Protein AF-A0A7K3ZS63-F1 (afdb_monomer_lite)

Structure (mmCIF, N/CA/C/O backbone):
data_AF-A0A7K3ZS63-F1
#
_entry.id   AF-A0A7K3ZS63-F1
#
loop_
_atom_site.group_PDB
_atom_site.id
_atom_site.type_symbol
_atom_site.label_atom_id
_atom_site.label_alt_id
_atom_site.label_comp_id
_atom_site.label_asym_id
_atom_site.label_entity_id
_atom_site.label_seq_id
_atom_site.pdbx_PDB_ins_code
_atom_site.Cartn_x
_atom_site.Cartn_y
_atom_site.Cartn_z
_atom_site.occupancy
_atom_site.B_iso_or_equiv
_atom_site.auth_seq_id
_atom_site.auth_comp_id
_atom_site.auth_asym_id
_atom_site.auth_atom_id
_atom_site.pdbx_PDB_model_num
ATOM 1 N N . SER A 1 1 ? -22.949 2.384 6.759 1.00 82.00 1 SER A N 1
ATOM 2 C CA . SER A 1 1 ? -21.819 1.575 7.260 1.00 82.00 1 SER A CA 1
ATOM 3 C C . SER A 1 1 ? -21.856 0.216 6.584 1.00 82.00 1 SER A C 1
ATOM 5 O O . SER A 1 1 ? -22.954 -0.260 6.323 1.00 82.00 1 SER A O 1
ATOM 7 N N . VAL A 1 2 ? -20.697 -0.384 6.297 1.00 91.44 2 VAL A N 1
ATOM 8 C CA . VAL A 1 2 ? -20.578 -1.764 5.777 1.00 91.44 2 VAL A CA 1
ATOM 9 C C . VAL A 1 2 ? -20.324 -2.799 6.885 1.00 91.44 2 VAL A C 1
ATOM 11 O O . VAL A 1 2 ? -20.124 -3.969 6.588 1.00 91.44 2 VAL A O 1
ATOM 14 N N . GLY A 1 3 ? -20.318 -2.383 8.159 1.00 90.88 3 GLY A N 1
ATOM 15 C CA . GLY A 1 3 ? -20.130 -3.287 9.302 1.00 90.88 3 GLY A CA 1
ATOM 16 C C . GLY A 1 3 ? -18.704 -3.822 9.485 1.00 90.88 3 GLY A C 1
ATOM 17 O O . GLY A 1 3 ? -18.518 -4.803 10.195 1.00 90.88 3 GLY A O 1
ATOM 18 N N . ALA A 1 4 ? -17.700 -3.207 8.852 1.00 93.19 4 ALA A N 1
ATOM 19 C CA . ALA A 1 4 ? -16.303 -3.602 9.015 1.00 93.19 4 ALA A CA 1
ATOM 20 C C . ALA A 1 4 ? -15.749 -3.158 10.379 1.00 93.19 4 ALA A C 1
ATOM 22 O O . ALA A 1 4 ? -15.922 -2.005 10.771 1.00 93.19 4 ALA A O 1
ATOM 23 N N . SER A 1 5 ? -15.047 -4.063 11.062 1.00 94.62 5 SER A N 1
ATOM 24 C CA . SER A 1 5 ? -14.328 -3.798 12.318 1.00 94.62 5 SER A CA 1
ATOM 25 C C . SER A 1 5 ? -12.813 -3.697 12.141 1.00 94.62 5 SER A C 1
ATOM 27 O O . SER A 1 5 ? -12.110 -3.365 13.085 1.00 94.62 5 SER A O 1
ATOM 29 N N . HIS A 1 6 ? -12.296 -3.983 10.944 1.00 96.06 6 HIS A N 1
ATOM 30 C CA . HIS A 1 6 ? -10.866 -3.963 10.650 1.00 96.06 6 HIS A CA 1
ATOM 31 C C . HIS A 1 6 ? -10.588 -3.063 9.453 1.00 96.06 6 HIS A C 1
ATOM 33 O O . HIS A 1 6 ? -11.270 -3.139 8.428 1.00 96.06 6 HIS A O 1
ATOM 39 N N . ILE A 1 7 ? -9.565 -2.229 9.590 1.00 95.06 7 ILE A N 1
ATOM 40 C CA . ILE A 1 7 ? -9.049 -1.350 8.550 1.00 95.06 7 ILE A CA 1
ATOM 41 C C . ILE A 1 7 ? -7.580 -1.708 8.355 1.00 95.06 7 ILE A C 1
ATOM 43 O O . ILE A 1 7 ? -6.766 -1.539 9.261 1.00 95.06 7 ILE A O 1
ATOM 47 N N . PHE A 1 8 ? -7.242 -2.182 7.160 1.00 95.31 8 PHE A N 1
ATOM 48 C CA . PHE A 1 8 ? -5.857 -2.419 6.770 1.00 95.31 8 PHE A CA 1
ATOM 49 C C . PHE A 1 8 ? -5.332 -1.212 5.996 1.00 95.31 8 PHE A C 1
ATOM 51 O O . PHE A 1 8 ? -5.955 -0.755 5.038 1.00 95.31 8 PHE A O 1
ATOM 58 N N . TYR A 1 9 ? -4.185 -0.695 6.421 1.00 90.12 9 TYR A N 1
ATOM 59 C CA . TYR A 1 9 ? -3.520 0.470 5.854 1.00 90.12 9 TYR A CA 1
ATOM 60 C C . TYR A 1 9 ? -2.160 0.061 5.279 1.00 90.12 9 TYR A C 1
ATOM 62 O O . TYR A 1 9 ? -1.345 -0.553 5.958 1.00 90.12 9 TYR A O 1
ATOM 70 N N . GLY A 1 10 ? -1.901 0.402 4.016 1.00 90.31 10 GLY A N 1
ATOM 71 C CA . GLY A 1 10 ? -0.718 -0.043 3.267 1.00 90.31 10 GLY A CA 1
ATOM 72 C C . GLY A 1 10 ? 0.614 0.618 3.647 1.00 90.31 10 GLY A C 1
ATOM 73 O O . GLY A 1 10 ? 1.553 0.544 2.856 1.00 90.31 10 GLY A O 1
ATOM 74 N N . ALA A 1 11 ? 0.723 1.280 4.803 1.00 89.31 11 ALA A N 1
ATOM 75 C CA . ALA A 1 11 ? 1.999 1.833 5.251 1.00 89.31 11 ALA A CA 1
ATOM 76 C C . ALA A 1 11 ? 3.004 0.715 5.526 1.00 89.31 11 ALA A C 1
ATOM 78 O O . ALA A 1 11 ? 2.755 -0.180 6.331 1.00 89.31 11 ALA A O 1
ATOM 79 N N . HIS A 1 12 ? 4.165 0.805 4.881 1.00 82.69 12 HIS A N 1
ATOM 80 C CA . HIS A 1 12 ? 5.199 -0.226 4.950 1.00 82.69 12 HIS A CA 1
ATOM 81 C C . HIS A 1 12 ? 6.474 0.218 5.695 1.00 82.69 12 HIS A C 1
ATOM 83 O O . HIS A 1 12 ? 7.510 -0.430 5.639 1.00 82.69 12 HIS A O 1
ATOM 89 N N . GLY A 1 13 ? 6.450 1.356 6.391 1.00 68.88 13 GLY A N 1
ATOM 90 C CA . GLY A 1 13 ? 7.533 1.788 7.289 1.00 68.88 13 GLY A CA 1
ATOM 91 C C . GLY A 1 13 ? 8.797 2.351 6.617 1.00 68.88 13 GLY A C 1
ATOM 92 O O . GLY A 1 13 ? 9.389 3.290 7.136 1.00 68.88 13 GLY A O 1
ATOM 93 N N . SER A 1 14 ? 9.195 1.885 5.424 1.00 69.38 14 SER A N 1
ATOM 94 C CA . SER A 1 14 ? 10.397 2.415 4.736 1.00 69.38 14 SER A CA 1
ATOM 95 C C . SER A 1 14 ? 10.318 3.906 4.386 1.00 69.38 14 SER A C 1
ATOM 97 O O . SER A 1 14 ? 11.330 4.528 4.074 1.00 69.38 14 SER A O 1
ATOM 99 N N . ASP A 1 15 ? 9.107 4.454 4.407 1.00 66.38 15 ASP A N 1
ATOM 100 C CA . ASP A 1 15 ? 8.805 5.838 4.072 1.00 66.38 15 ASP A CA 1
ATOM 101 C C . ASP A 1 15 ? 8.683 6.711 5.349 1.00 66.38 15 ASP A C 1
ATOM 103 O O . ASP A 1 15 ? 8.587 7.929 5.248 1.00 66.38 15 ASP A O 1
ATOM 107 N N . GLU A 1 16 ? 8.785 6.139 6.561 1.00 61.97 16 GLU A N 1
ATOM 108 C CA . GLU A 1 16 ? 8.673 6.846 7.858 1.00 61.97 16 GLU A CA 1
ATOM 109 C C . GLU A 1 16 ? 9.541 8.105 8.036 1.00 61.97 16 GLU A C 1
ATOM 111 O O . GLU A 1 16 ? 9.065 9.056 8.675 1.00 61.97 16 GLU A O 1
ATOM 116 N N . PRO A 1 17 ? 10.788 8.170 7.514 1.00 71.88 17 PRO A N 1
ATOM 117 C CA . PRO A 1 17 ? 11.581 9.396 7.590 1.00 71.88 17 PRO A CA 1
ATOM 118 C C . PRO A 1 17 ? 10.915 10.573 6.870 1.00 71.88 17 PRO A C 1
ATOM 120 O O . PRO A 1 17 ? 11.077 11.718 7.286 1.00 71.88 17 PRO A O 1
ATOM 123 N N . ASN A 1 18 ? 10.144 10.280 5.822 1.00 74.38 18 ASN A N 1
ATOM 124 C CA . ASN A 1 18 ? 9.519 11.266 4.946 1.00 74.38 18 ASN A CA 1
ATOM 125 C C . AS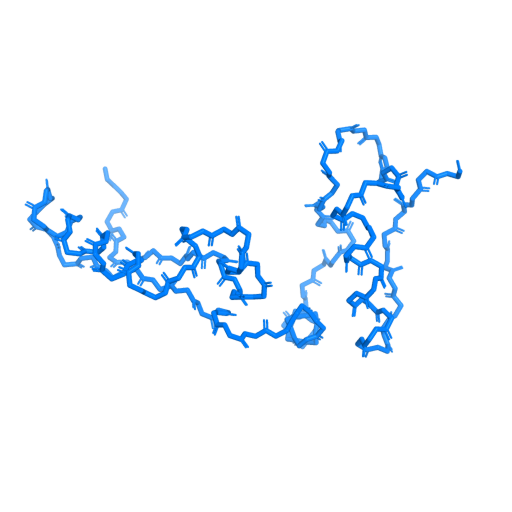N A 1 18 ? 8.006 11.415 5.207 1.00 74.38 18 ASN A C 1
ATOM 127 O O . ASN A 1 18 ? 7.437 12.450 4.872 1.00 74.38 18 ASN A O 1
ATOM 131 N N . TYR A 1 19 ? 7.371 10.415 5.831 1.00 83.06 19 TYR A N 1
ATOM 132 C CA . TYR A 1 19 ? 5.920 10.312 6.016 1.00 83.06 19 TYR A CA 1
ATOM 133 C C . TYR A 1 19 ? 5.581 9.976 7.479 1.00 83.06 19 TYR A C 1
ATOM 135 O O . TYR A 1 19 ? 5.594 8.806 7.878 1.00 83.06 19 TYR A O 1
ATOM 143 N N . PRO A 1 20 ? 5.321 10.987 8.332 1.00 87.88 20 PRO A N 1
ATOM 144 C CA . PRO A 1 20 ? 5.045 10.775 9.754 1.00 87.88 20 PRO A CA 1
ATOM 145 C C . PRO A 1 20 ? 3.733 10.022 10.022 1.00 87.88 20 PRO A C 1
ATOM 147 O O . PRO A 1 20 ? 3.578 9.425 11.085 1.00 87.88 20 PRO A O 1
ATOM 150 N N . ASP A 1 21 ? 2.816 10.019 9.059 1.00 89.38 21 ASP A N 1
ATOM 151 C CA . ASP A 1 21 ? 1.555 9.273 9.042 1.00 89.38 21 ASP A CA 1
ATOM 152 C C . ASP A 1 21 ? 1.734 7.762 8.791 1.00 89.38 21 ASP A C 1
ATOM 154 O O . ASP A 1 21 ? 0.794 6.987 8.946 1.00 89.38 21 ASP A O 1
ATOM 158 N N . CYS A 1 22 ? 2.943 7.306 8.459 1.00 88.88 22 CYS A N 1
ATOM 159 C CA . CYS A 1 22 ? 3.260 5.881 8.322 1.00 88.88 22 CYS A CA 1
ATOM 160 C C . CYS A 1 22 ? 3.725 5.216 9.630 1.00 88.88 22 CYS A C 1
ATOM 162 O O . CYS A 1 22 ? 3.947 4.005 9.642 1.00 88.88 22 CYS A O 1
ATOM 164 N N . ARG A 1 23 ? 3.894 5.987 10.713 1.00 88.94 23 ARG A N 1
ATOM 165 C CA . ARG A 1 23 ? 4.443 5.515 11.995 1.00 88.94 23 ARG A CA 1
ATOM 166 C C . ARG A 1 23 ? 3.403 4.792 12.845 1.00 88.94 23 ARG A C 1
ATOM 168 O O . ARG A 1 23 ? 2.214 5.113 12.798 1.00 88.94 23 ARG A O 1
ATOM 175 N N . LYS A 1 24 ? 3.873 3.889 13.707 1.00 89.69 24 LYS A N 1
ATOM 176 C CA . LYS A 1 24 ? 3.031 3.140 14.651 1.00 89.69 24 LYS A CA 1
ATOM 177 C C . LYS A 1 24 ? 2.223 4.026 15.580 1.00 89.69 24 LYS A C 1
ATOM 179 O O . LYS A 1 24 ? 1.018 3.842 15.731 1.00 89.69 24 LYS A O 1
ATOM 184 N N . GLU A 1 25 ? 2.862 5.048 16.123 1.00 92.25 25 GLU A N 1
ATOM 185 C CA . GLU A 1 25 ? 2.237 5.993 17.040 1.00 92.25 25 GLU A CA 1
ATOM 186 C C . GLU A 1 25 ? 1.074 6.744 16.381 1.00 92.25 25 GLU A C 1
ATOM 188 O O . GLU A 1 25 ? 0.086 7.052 17.049 1.00 92.25 25 GLU A O 1
ATOM 193 N N . PHE A 1 26 ? 1.168 7.017 15.073 1.00 92.50 26 PHE A N 1
ATOM 194 C CA . PHE A 1 26 ? 0.101 7.684 14.336 1.00 92.50 26 PHE A CA 1
ATOM 195 C C . PHE A 1 26 ? -1.136 6.792 14.218 1.00 92.50 26 PHE A C 1
ATOM 197 O O . PHE A 1 26 ? -2.215 7.204 14.648 1.00 92.50 26 PHE A O 1
ATOM 204 N N . TYR A 1 27 ? -1.006 5.576 13.674 1.00 92.62 27 TYR A N 1
ATOM 205 C CA . TYR A 1 27 ? -2.189 4.738 13.453 1.00 92.62 27 TYR A CA 1
ATOM 206 C C . TYR A 1 27 ? -2.790 4.210 14.765 1.00 92.62 27 TYR A C 1
ATOM 208 O O . TYR A 1 27 ? -4.007 4.067 14.848 1.00 92.62 27 TYR A O 1
ATOM 216 N N . GLU A 1 28 ? -1.996 4.033 15.829 1.00 94.75 28 GLU A N 1
ATOM 217 C CA . GLU A 1 28 ? -2.518 3.733 17.172 1.00 94.75 28 GLU A CA 1
ATOM 218 C C . GLU A 1 28 ? -3.308 4.905 17.775 1.00 94.75 28 GLU A C 1
ATOM 220 O O . GLU A 1 28 ? -4.335 4.706 18.431 1.00 94.75 28 GLU A O 1
ATOM 225 N N . ALA A 1 29 ? -2.846 6.144 17.577 1.00 96.75 29 ALA A N 1
ATOM 226 C CA . ALA A 1 29 ? -3.589 7.329 18.002 1.00 96.75 29 ALA A CA 1
ATOM 227 C C . ALA A 1 29 ? -4.883 7.493 17.191 1.00 96.75 29 ALA A C 1
ATOM 229 O O . ALA A 1 29 ? -5.932 7.817 17.755 1.00 96.75 29 ALA A O 1
ATOM 230 N N . PHE A 1 30 ? -4.825 7.223 15.887 1.00 96.50 30 PHE A N 1
ATOM 231 C CA . PHE A 1 30 ? -5.979 7.296 15.001 1.00 96.50 30 PHE A CA 1
ATOM 232 C C . PHE A 1 30 ? -7.025 6.219 15.324 1.00 96.50 30 PHE A C 1
ATOM 234 O O . PHE A 1 30 ? -8.213 6.526 15.366 1.00 96.50 30 PHE A O 1
ATOM 241 N N . GLU A 1 31 ? -6.604 4.996 15.660 1.00 97.44 31 GLU A N 1
ATOM 242 C CA . GLU A 1 31 ? -7.495 3.930 16.138 1.00 97.44 31 GLU A CA 1
ATOM 243 C C . GLU A 1 31 ? -8.258 4.359 17.400 1.00 97.44 31 GLU A C 1
ATOM 245 O O . GLU A 1 31 ? -9.479 4.213 17.473 1.00 97.44 31 GLU A O 1
ATOM 250 N N . LYS A 1 32 ? -7.567 4.961 18.380 1.00 97.88 32 LYS A N 1
ATOM 251 C CA . LYS A 1 32 ? -8.207 5.493 19.598 1.00 97.88 32 LYS A CA 1
ATOM 252 C C . LYS A 1 32 ? -9.244 6.565 19.267 1.00 97.88 32 LYS A C 1
ATOM 254 O O . LYS A 1 32 ? -10.354 6.520 19.794 1.00 97.88 32 LYS A O 1
ATOM 259 N N . ALA A 1 33 ? -8.899 7.507 18.390 1.00 97.69 33 ALA A N 1
ATOM 260 C CA . ALA A 1 33 ? -9.822 8.549 17.949 1.00 97.69 33 ALA A CA 1
ATOM 261 C C . ALA A 1 33 ? -11.047 7.960 17.228 1.00 97.69 33 ALA A C 1
ATOM 263 O O . ALA A 1 33 ? -12.172 8.371 17.505 1.00 97.69 33 ALA A O 1
ATOM 264 N N . ALA A 1 34 ? -10.846 6.963 16.360 1.00 96.00 34 ALA A N 1
ATOM 265 C CA . ALA A 1 34 ? -11.918 6.287 15.637 1.00 96.00 34 ALA A CA 1
ATOM 266 C C . ALA A 1 34 ? -12.869 5.540 16.582 1.00 96.00 34 ALA A C 1
ATOM 268 O O . ALA A 1 34 ? -14.084 5.710 16.468 1.00 96.00 34 ALA A O 1
ATOM 269 N N . ARG A 1 35 ? -12.345 4.781 17.557 1.00 96.75 35 ARG A N 1
ATOM 270 C CA . ARG A 1 35 ? -13.175 4.104 18.569 1.00 96.75 35 ARG A CA 1
ATOM 271 C C . ARG A 1 35 ? -14.031 5.099 19.359 1.00 96.75 35 ARG A C 1
ATOM 273 O O . ARG A 1 35 ? -15.224 4.873 19.527 1.00 96.75 35 ARG A O 1
ATOM 280 N N . LEU A 1 36 ? -13.447 6.222 19.788 1.00 97.25 36 LEU A N 1
ATOM 281 C CA . LEU A 1 36 ? -14.168 7.268 20.526 1.00 97.25 36 LEU A CA 1
ATOM 282 C C . LEU A 1 36 ? -15.224 7.979 19.672 1.00 97.25 36 LEU A C 1
ATOM 284 O O . LEU A 1 36 ? -16.321 8.238 20.149 1.00 97.25 36 LEU A O 1
ATOM 288 N N . GLY A 1 37 ? -14.901 8.304 18.419 1.00 95.69 37 GLY A N 1
ATOM 289 C CA . GLY A 1 37 ? -15.795 9.054 17.533 1.00 95.69 37 GLY A CA 1
ATOM 290 C C . GLY A 1 37 ? -16.939 8.229 16.943 1.00 95.69 37 GLY A C 1
ATOM 291 O O . GLY A 1 37 ? -17.898 8.805 16.437 1.00 95.69 37 GLY A O 1
ATOM 292 N N . THR A 1 38 ? -16.836 6.899 16.979 1.00 93.31 38 THR A N 1
ATOM 293 C CA . THR A 1 38 ? -17.829 5.993 16.379 1.00 93.31 38 THR A CA 1
ATOM 294 C C . THR A 1 38 ? -18.547 5.097 17.383 1.00 93.31 38 THR A C 1
ATOM 296 O O . THR A 1 38 ? -19.536 4.480 17.003 1.00 93.31 38 THR A O 1
ATOM 299 N N . GLU A 1 39 ? -18.057 4.996 18.624 1.00 94.38 39 GLU A N 1
ATOM 300 C CA . GLU A 1 39 ? -18.523 4.029 19.632 1.00 94.38 39 GLU A CA 1
ATOM 301 C C . GLU A 1 39 ? -18.498 2.571 19.129 1.00 94.38 39 GLU A C 1
ATOM 303 O O . GLU A 1 39 ? -19.320 1.738 19.511 1.00 94.38 39 GLU A O 1
ATOM 308 N N . THR A 1 40 ? -17.536 2.245 18.260 1.00 93.12 40 THR A N 1
ATOM 309 C CA . THR A 1 40 ? -17.346 0.892 17.720 1.00 93.12 40 THR A CA 1
ATOM 310 C C . THR A 1 40 ? -15.937 0.377 17.974 1.00 93.12 40 THR A C 1
ATOM 312 O O . THR A 1 40 ? -14.980 1.149 18.046 1.00 93.12 40 THR A O 1
ATOM 315 N N . ASP A 1 41 ? -15.803 -0.944 18.103 1.00 94.38 41 ASP A N 1
ATOM 316 C CA . ASP A 1 41 ? -14.499 -1.588 18.244 1.00 94.38 41 ASP A CA 1
ATOM 317 C C . ASP A 1 41 ? -13.843 -1.787 16.871 1.00 94.38 41 ASP A C 1
ATOM 319 O O . ASP A 1 41 ? -13.984 -2.825 16.223 1.00 94.38 41 ASP A O 1
ATOM 323 N N . ILE A 1 42 ? -13.181 -0.730 16.400 1.00 95.69 42 ILE A N 1
ATOM 324 C CA . ILE A 1 42 ? -12.406 -0.721 15.158 1.00 95.69 42 ILE A CA 1
ATOM 325 C C . ILE A 1 42 ? -10.937 -1.013 15.475 1.00 95.69 42 ILE A C 1
ATOM 327 O O . ILE A 1 42 ? -10.369 -0.419 16.392 1.00 95.69 42 ILE A O 1
ATOM 331 N N . ALA A 1 43 ? -10.318 -1.878 14.673 1.00 96.81 43 ALA A N 1
ATOM 332 C CA . ALA A 1 43 ? -8.882 -2.118 14.635 1.00 96.81 43 ALA A CA 1
ATOM 333 C C . ALA A 1 43 ? -8.269 -1.533 13.352 1.00 96.81 43 ALA A C 1
ATOM 335 O O . ALA A 1 43 ? -8.784 -1.759 12.254 1.00 96.81 43 ALA A O 1
ATOM 336 N N . ILE A 1 44 ? -7.162 -0.804 13.478 1.00 96.06 44 ILE A N 1
ATOM 337 C CA . ILE A 1 44 ? -6.395 -0.235 12.366 1.00 96.06 44 ILE A CA 1
ATOM 338 C C . ILE A 1 44 ? -5.016 -0.886 12.347 1.00 96.06 44 ILE A C 1
ATOM 340 O O . ILE A 1 44 ? -4.241 -0.769 13.293 1.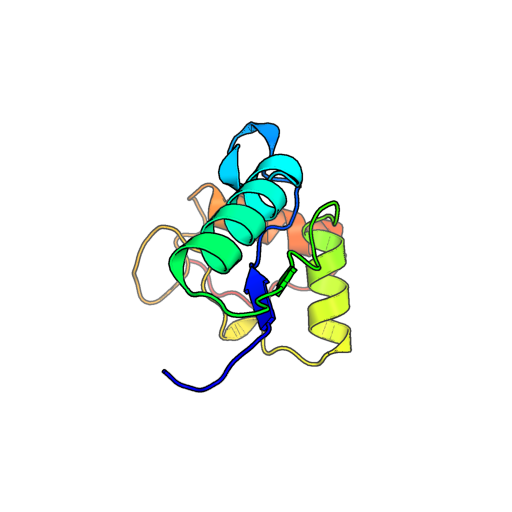00 96.06 44 ILE A O 1
ATOM 344 N N . GLN A 1 45 ? -4.702 -1.574 11.254 1.00 94.81 45 GLN A N 1
ATOM 345 C CA . GLN A 1 45 ? -3.494 -2.384 11.135 1.00 94.81 45 GLN A CA 1
ATOM 346 C C . GLN A 1 45 ? -2.689 -1.985 9.902 1.00 94.81 45 GLN A C 1
ATOM 348 O O . GLN A 1 45 ? -3.230 -1.878 8.803 1.00 94.81 45 GLN A O 1
ATOM 353 N N . ALA A 1 46 ? -1.381 -1.816 10.081 1.00 93.62 46 ALA A N 1
ATOM 354 C CA . ALA A 1 46 ? -0.422 -1.621 8.999 1.00 93.62 46 ALA A CA 1
ATOM 355 C C . ALA A 1 46 ? 0.472 -2.868 8.891 1.00 93.62 46 ALA A C 1
ATOM 357 O O . ALA A 1 46 ? 1.547 -2.893 9.492 1.00 93.62 46 ALA A O 1
ATOM 358 N N . PRO A 1 47 ? 0.024 -3.934 8.195 1.00 92.06 47 PRO A N 1
ATOM 359 C CA . PRO A 1 47 ? 0.683 -5.244 8.232 1.00 92.06 47 PRO A CA 1
ATOM 360 C C . PRO A 1 47 ? 2.114 -5.217 7.689 1.00 92.06 47 PRO A C 1
ATOM 362 O O . PRO A 1 47 ? 2.926 -6.051 8.067 1.00 92.06 47 PRO A O 1
ATOM 365 N N . PHE A 1 48 ? 2.429 -4.238 6.843 1.00 90.00 48 PHE A N 1
ATOM 366 C CA . PHE A 1 48 ? 3.739 -4.110 6.218 1.00 90.00 48 PHE A CA 1
ATOM 367 C C . PHE A 1 48 ? 4.655 -3.117 6.937 1.00 90.00 48 PHE A C 1
ATOM 369 O O . PHE A 1 48 ? 5.757 -2.857 6.455 1.00 90.00 48 PHE A O 1
ATOM 376 N N . ASN A 1 49 ? 4.228 -2.510 8.051 1.00 88.94 49 ASN A N 1
ATOM 377 C CA . ASN A 1 49 ? 5.067 -1.559 8.776 1.00 88.94 49 ASN A CA 1
ATOM 378 C C . ASN A 1 49 ? 6.378 -2.243 9.216 1.00 88.94 49 ASN A C 1
ATOM 380 O O . ASN A 1 49 ? 6.365 -3.297 9.845 1.00 88.94 49 ASN A O 1
ATOM 384 N N . GLY A 1 50 ? 7.512 -1.649 8.839 1.00 84.38 50 GLY A N 1
ATOM 385 C CA . GLY A 1 50 ? 8.846 -2.204 9.081 1.00 84.38 50 GLY A CA 1
ATOM 386 C C . GLY A 1 50 ? 9.371 -3.143 7.985 1.00 84.38 50 GLY A C 1
ATOM 387 O O . GLY A 1 50 ? 10.550 -3.492 8.025 1.00 84.38 50 GLY A O 1
ATOM 388 N N . CYS A 1 51 ? 8.559 -3.509 6.987 1.00 88.06 51 CYS A N 1
ATOM 389 C CA . CYS A 1 51 ? 8.983 -4.341 5.860 1.0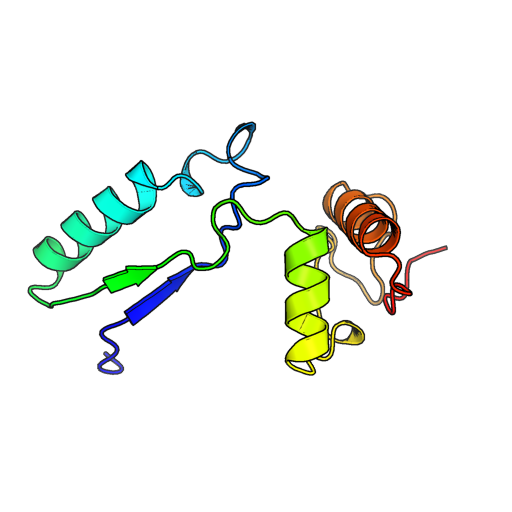0 88.06 51 CYS A CA 1
ATOM 390 C C . CYS A 1 51 ? 9.702 -3.520 4.782 1.00 88.06 51 CYS A C 1
ATOM 392 O O . CYS A 1 51 ? 9.317 -2.399 4.431 1.00 88.06 51 CYS A O 1
ATOM 394 N N . ARG A 1 52 ? 10.735 -4.098 4.165 1.00 88.62 52 ARG A N 1
ATOM 395 C CA . ARG A 1 52 ? 11.346 -3.502 2.970 1.00 88.62 52 ARG A CA 1
ATOM 396 C C . ARG A 1 52 ? 10.435 -3.705 1.761 1.00 88.62 52 ARG A C 1
ATOM 398 O O . ARG A 1 52 ? 9.796 -4.742 1.614 1.00 88.62 52 ARG A O 1
ATOM 405 N N . LYS A 1 53 ? 10.458 -2.760 0.815 1.00 90.38 53 LYS A N 1
ATOM 406 C CA . LYS A 1 53 ? 9.710 -2.873 -0.455 1.00 90.38 53 LYS A CA 1
ATOM 407 C C . LYS A 1 53 ? 10.058 -4.154 -1.234 1.00 90.38 53 LYS A C 1
ATOM 409 O O . LYS A 1 53 ? 9.185 -4.737 -1.866 1.00 90.38 53 LYS A O 1
ATOM 414 N N . SER A 1 54 ? 11.305 -4.619 -1.164 1.00 92.25 54 SER A N 1
ATOM 415 C CA . SER A 1 54 ? 11.742 -5.878 -1.780 1.00 92.25 54 SER A CA 1
ATOM 416 C C . SER A 1 54 ? 11.209 -7.134 -1.076 1.00 92.25 54 SER A C 1
ATOM 418 O O . SER A 1 54 ? 11.017 -8.150 -1.737 1.00 92.25 54 SER A O 1
ATOM 420 N N . GLU A 1 55 ? 10.930 -7.081 0.229 1.00 91.94 55 GLU A N 1
ATOM 421 C CA . GLU A 1 55 ? 10.268 -8.171 0.965 1.00 91.94 55 GLU A CA 1
ATOM 422 C C . GLU A 1 55 ? 8.779 -8.223 0.617 1.00 91.94 55 GLU A C 1
ATOM 424 O O . GLU A 1 55 ? 8.268 -9.289 0.289 1.00 91.94 55 GLU A O 1
ATOM 429 N N . LEU A 1 56 ? 8.127 -7.057 0.554 1.00 91.62 56 LEU A N 1
ATOM 430 C CA . LEU A 1 56 ? 6.730 -6.941 0.132 1.00 91.62 56 LEU A CA 1
ATOM 431 C C . LEU A 1 56 ? 6.499 -7.500 -1.282 1.00 91.62 56 LEU A C 1
ATOM 433 O O . LEU A 1 56 ? 5.491 -8.151 -1.534 1.00 91.62 56 LEU A O 1
ATOM 437 N N . LEU A 1 57 ? 7.439 -7.279 -2.210 1.00 93.56 57 LEU A N 1
ATOM 438 C CA . LEU A 1 57 ? 7.362 -7.855 -3.558 1.00 93.56 57 LEU A CA 1
ATOM 439 C C . LEU A 1 57 ? 7.440 -9.386 -3.557 1.00 93.56 57 LEU A C 1
ATOM 441 O O . LEU A 1 57 ? 6.748 -10.023 -4.350 1.00 93.56 57 LEU A O 1
ATOM 445 N N . LYS A 1 58 ? 8.264 -9.980 -2.684 1.00 93.88 58 LYS A N 1
ATOM 446 C CA . LYS A 1 58 ? 8.360 -11.442 -2.560 1.00 93.88 58 LYS A CA 1
ATOM 447 C C . LYS A 1 58 ? 7.053 -12.024 -2.034 1.00 93.88 58 LYS A C 1
ATOM 449 O O . LYS A 1 58 ? 6.528 -12.948 -2.642 1.00 93.88 58 LYS A O 1
ATOM 454 N N . GLU A 1 59 ? 6.495 -11.421 -0.986 1.00 93.88 59 GLU A N 1
ATOM 455 C CA . GLU A 1 59 ? 5.200 -11.822 -0.428 1.00 93.88 59 GLU A CA 1
ATOM 456 C C . GLU A 1 59 ? 4.068 -11.673 -1.457 1.00 93.88 59 GLU A C 1
ATOM 458 O O . GLU A 1 59 ? 3.262 -12.582 -1.637 1.00 93.88 59 GLU A O 1
ATOM 463 N N . ALA A 1 60 ? 4.047 -10.571 -2.214 1.00 94.44 60 ALA A N 1
ATOM 464 C CA . ALA A 1 60 ? 3.069 -10.367 -3.280 1.00 94.44 60 ALA A CA 1
ATOM 465 C C . ALA A 1 60 ? 3.120 -11.483 -4.340 1.00 94.44 60 ALA A C 1
ATOM 467 O O . ALA A 1 60 ? 2.078 -11.937 -4.808 1.00 94.44 60 ALA A O 1
ATOM 468 N N . ILE A 1 61 ? 4.314 -11.961 -4.698 1.00 93.88 61 ILE A N 1
ATOM 469 C CA . ILE A 1 61 ? 4.480 -13.061 -5.656 1.00 93.88 61 ILE A CA 1
ATOM 470 C C . ILE A 1 61 ? 4.067 -14.404 -5.062 1.00 93.88 61 ILE A C 1
ATOM 472 O O . ILE A 1 61 ? 3.386 -15.171 -5.742 1.00 93.88 61 ILE A O 1
ATOM 476 N N . GLU A 1 62 ? 4.418 -14.682 -3.805 1.00 95.50 62 GLU A N 1
ATOM 477 C CA . GLU A 1 62 ? 3.966 -15.889 -3.099 1.00 95.50 62 GLU A CA 1
ATOM 478 C C . GLU A 1 62 ? 2.434 -15.963 -3.020 1.00 95.50 62 GLU A C 1
ATOM 480 O O . GLU A 1 62 ? 1.853 -17.038 -3.167 1.00 95.50 62 GLU A O 1
ATOM 485 N N . LEU A 1 63 ? 1.776 -14.812 -2.866 1.00 96.19 63 LEU A N 1
ATOM 486 C CA . LEU A 1 63 ? 0.318 -14.678 -2.862 1.00 96.19 63 LEU A CA 1
ATOM 487 C C . LEU A 1 63 ? -0.314 -14.648 -4.266 1.00 96.19 63 LEU A C 1
ATOM 489 O O . LEU A 1 63 ? -1.539 -14.612 -4.378 1.00 96.19 63 LEU A O 1
ATOM 493 N N . GLY A 1 64 ? 0.484 -14.659 -5.339 1.00 96.19 64 GLY A N 1
ATOM 494 C CA . GLY A 1 64 ? -0.010 -14.627 -6.718 1.00 96.19 64 GLY A CA 1
ATOM 495 C C . GLY A 1 64 ? -0.630 -13.288 -7.134 1.00 96.19 64 GLY A C 1
ATOM 496 O O . GLY A 1 64 ? -1.548 -13.262 -7.954 1.00 96.19 64 GLY A O 1
ATOM 497 N N . VAL A 1 65 ? -0.165 -12.173 -6.564 1.00 96.19 65 VAL A N 1
ATOM 498 C CA . VAL A 1 65 ? -0.640 -10.827 -6.911 1.00 96.19 65 VAL A CA 1
ATOM 499 C C . VAL A 1 65 ? -0.206 -10.468 -8.343 1.00 96.19 65 VAL A C 1
ATOM 501 O O . VAL A 1 65 ? 0.985 -10.556 -8.649 1.00 96.19 65 VAL A O 1
ATOM 504 N N . PRO A 1 66 ? -1.122 -9.998 -9.214 1.00 96.25 66 PRO A N 1
ATOM 505 C CA . PRO A 1 66 ? -0.791 -9.583 -10.578 1.00 96.25 66 PRO A CA 1
ATOM 506 C C . PRO A 1 66 ? -0.106 -8.206 -10.577 1.00 96.25 66 PRO A C 1
ATOM 508 O O . PRO A 1 66 ? -0.743 -7.159 -10.730 1.00 96.25 66 PRO A O 1
ATOM 511 N N . LEU A 1 67 ? 1.209 -8.190 -10.344 1.00 96.06 67 LEU A N 1
ATOM 512 C CA . LEU A 1 67 ? 2.012 -6.970 -10.190 1.00 96.06 67 LEU A CA 1
ATOM 513 C C . LEU A 1 67 ? 2.028 -6.082 -11.445 1.00 96.06 67 LEU A C 1
ATOM 515 O O . LEU A 1 67 ? 2.229 -4.870 -11.319 1.00 96.06 67 LEU A O 1
ATOM 519 N N . GLU A 1 68 ? 1.786 -6.646 -12.626 1.00 95.25 68 GLU A N 1
ATOM 520 C CA . GLU A 1 68 ? 1.617 -5.951 -13.906 1.00 95.25 68 GLU A CA 1
ATOM 521 C C . GLU A 1 68 ? 0.382 -5.040 -13.946 1.00 95.25 68 GLU A C 1
ATOM 523 O O . GLU A 1 68 ? 0.373 -4.056 -14.680 1.00 95.25 68 GLU A O 1
ATOM 528 N N . LEU A 1 69 ? -0.633 -5.318 -13.119 1.00 95.88 69 LEU A N 1
ATOM 529 C CA . LEU A 1 69 ? -1.853 -4.508 -13.021 1.00 95.88 69 LEU A CA 1
ATOM 530 C C . LEU A 1 69 ? -1.741 -3.388 -11.975 1.00 95.88 69 LEU A C 1
ATOM 532 O O . LEU A 1 69 ? -2.676 -2.609 -11.795 1.00 95.88 69 LEU A O 1
ATOM 536 N N . THR A 1 70 ? -0.621 -3.312 -11.248 1.00 95.94 70 THR A N 1
ATOM 537 C CA . THR A 1 70 ? -0.433 -2.329 -10.173 1.00 95.94 70 THR A CA 1
ATOM 538 C C . THR A 1 70 ? 0.172 -1.030 -10.690 1.00 95.94 70 THR A C 1
ATOM 540 O O . THR A 1 70 ? 1.115 -1.039 -11.479 1.00 95.94 70 THR A O 1
ATOM 543 N N . TRP A 1 71 ? -0.317 0.098 -10.168 1.00 96.50 71 TRP A N 1
ATOM 544 C CA . TRP A 1 71 ? 0.184 1.422 -10.520 1.00 96.50 71 TRP A CA 1
ATOM 545 C C . TRP A 1 71 ? 0.918 2.064 -9.349 1.00 96.50 71 TRP A C 1
ATOM 547 O O . TRP A 1 71 ? 0.362 2.239 -8.267 1.00 96.50 71 TRP A O 1
ATOM 557 N N . SER A 1 72 ? 2.178 2.437 -9.563 1.00 94.12 72 SER A N 1
ATOM 558 C CA . SER A 1 72 ? 2.965 3.182 -8.567 1.00 94.12 72 SER A CA 1
ATOM 559 C C . SER A 1 72 ? 3.339 4.578 -9.058 1.00 94.12 72 SER A C 1
ATOM 561 O O . SER A 1 72 ? 3.739 5.420 -8.258 1.00 94.12 72 SER A O 1
ATOM 563 N N . CYS A 1 73 ? 3.267 4.834 -10.366 1.00 96.88 73 CYS A N 1
ATOM 564 C CA . CYS A 1 73 ? 3.743 6.082 -10.946 1.00 96.88 73 CYS A CA 1
ATOM 565 C C . CYS A 1 73 ? 2.978 7.293 -10.389 1.00 96.88 73 CYS A C 1
ATOM 567 O O . CYS A 1 73 ? 1.757 7.284 -10.309 1.00 96.88 73 CYS A O 1
ATOM 569 N N . TYR A 1 74 ? 3.692 8.372 -10.057 1.00 95.62 74 TYR A N 1
ATOM 570 C CA . TYR A 1 74 ? 3.056 9.638 -9.663 1.00 95.62 74 TYR A CA 1
ATOM 571 C C . TYR A 1 74 ? 2.411 10.386 -10.826 1.00 95.62 74 TYR A C 1
ATOM 573 O O . TYR A 1 74 ? 1.683 11.351 -10.614 1.00 95.62 74 TYR A O 1
ATOM 581 N N . ARG A 1 75 ? 2.737 9.993 -12.055 1.00 95.69 75 ARG A N 1
ATOM 582 C CA . ARG A 1 75 ? 2.120 10.541 -13.256 1.00 95.69 75 ARG A CA 1
ATOM 583 C C . ARG A 1 75 ? 1.028 9.587 -13.690 1.00 95.69 75 ARG A C 1
ATOM 585 O O . ARG A 1 75 ? 1.195 8.383 -13.532 1.00 95.69 75 ARG A O 1
ATOM 592 N N . ASP A 1 76 ? -0.043 10.147 -14.219 1.00 92.44 76 ASP A N 1
ATOM 593 C CA . ASP A 1 76 ? -1.034 9.401 -14.980 1.00 92.44 76 ASP A CA 1
ATOM 594 C C . ASP A 1 76 ? -0.543 9.215 -16.426 1.00 92.44 76 ASP A C 1
ATOM 596 O O . ASP A 1 76 ? 0.311 9.979 -16.895 1.00 92.44 76 ASP A O 1
ATOM 600 N N . GLY A 1 77 ? -1.051 8.198 -17.115 1.00 93.38 77 GLY A N 1
ATOM 601 C CA . GLY A 1 77 ? -0.680 7.871 -18.489 1.00 93.38 77 GLY A CA 1
ATOM 602 C C . GLY A 1 77 ? -0.911 6.402 -18.832 1.00 93.38 77 GLY A C 1
ATOM 603 O O . GLY A 1 77 ? -1.359 5.616 -18.006 1.00 93.38 77 GLY A O 1
ATOM 604 N N . GLU A 1 78 ? -0.566 6.012 -20.060 1.00 95.50 78 GLU A N 1
ATOM 605 C CA . GLU A 1 78 ? -0.695 4.613 -20.502 1.00 95.50 78 GLU A CA 1
ATOM 606 C C . GLU A 1 78 ? 0.397 3.701 -19.923 1.00 95.50 78 GLU A C 1
ATOM 608 O O . GLU A 1 78 ? 0.190 2.501 -19.765 1.00 95.50 78 GLU A O 1
ATOM 613 N N . LYS A 1 79 ? 1.572 4.263 -19.608 1.00 97.31 79 LYS A N 1
ATOM 614 C CA . LYS A 1 79 ? 2.738 3.545 -19.072 1.00 97.31 79 LYS A CA 1
ATOM 615 C C . LYS A 1 79 ? 3.338 4.297 -17.895 1.00 97.31 79 LYS A C 1
ATOM 617 O O . LYS A 1 79 ? 3.192 5.512 -17.770 1.00 97.31 79 LYS A O 1
ATOM 622 N N . HIS A 1 80 ? 4.085 3.596 -17.044 1.00 98.25 80 HIS A N 1
ATOM 623 C CA . HIS A 1 80 ? 4.823 4.258 -15.973 1.00 98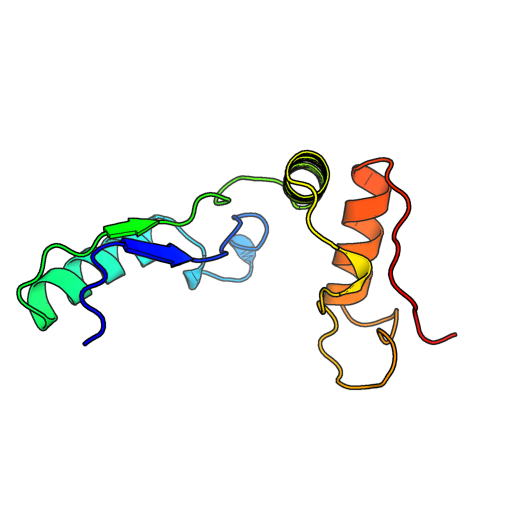.25 80 HIS A CA 1
ATOM 624 C C . HIS A 1 80 ? 5.891 5.190 -16.566 1.00 98.25 80 HIS A C 1
ATOM 626 O O . HIS A 1 80 ? 6.725 4.761 -17.355 1.00 98.25 80 HIS A O 1
ATOM 632 N N . CYS A 1 81 ? 5.978 6.443 -16.110 1.00 97.81 81 CYS A N 1
ATOM 633 C CA . CYS A 1 81 ? 6.923 7.410 -16.695 1.00 97.81 81 CYS A CA 1
ATOM 634 C C . CYS A 1 81 ? 8.419 7.057 -16.558 1.00 97.81 81 CYS A C 1
ATOM 636 O O . CYS A 1 81 ? 9.279 7.751 -17.099 1.00 97.81 81 CYS A O 1
ATOM 638 N N . GLY A 1 82 ? 8.759 6.059 -15.737 1.00 97.00 82 GLY A N 1
ATOM 639 C CA . GLY A 1 82 ? 10.116 5.529 -15.588 1.00 97.00 82 GLY A CA 1
ATOM 640 C C . GLY A 1 82 ? 11.117 6.419 -14.852 1.00 97.00 82 GLY A C 1
ATOM 641 O O . GLY A 1 82 ? 12.197 5.918 -14.534 1.00 97.00 82 GLY A O 1
ATOM 642 N N . ARG A 1 83 ? 10.755 7.676 -14.554 1.00 96.44 83 ARG A N 1
ATOM 643 C CA . ARG A 1 83 ? 11.660 8.722 -14.039 1.00 96.44 83 ARG A CA 1
ATOM 644 C C . ARG A 1 83 ? 11.227 9.416 -12.744 1.00 96.44 83 ARG A C 1
ATOM 646 O O . ARG A 1 83 ? 12.040 10.101 -12.135 1.00 96.44 83 ARG A O 1
ATOM 653 N N . CYS A 1 84 ? 9.966 9.290 -12.321 1.00 96.38 84 CYS A N 1
ATOM 654 C CA . CYS A 1 84 ? 9.534 9.830 -11.024 1.00 96.38 84 CYS A CA 1
ATOM 655 C C . CYS A 1 84 ? 10.094 8.998 -9.861 1.00 96.38 84 CYS A C 1
ATOM 657 O O . CYS A 1 84 ? 10.425 7.826 -10.044 1.00 96.38 84 CYS A O 1
ATOM 659 N N . GLU A 1 85 ? 10.142 9.577 -8.659 1.00 92.75 85 GLU A N 1
ATOM 660 C CA . GLU A 1 85 ? 10.677 8.907 -7.468 1.00 92.75 85 GLU A CA 1
ATOM 661 C C . GLU A 1 85 ? 10.033 7.535 -7.226 1.00 92.75 85 GLU A C 1
ATOM 663 O O . GLU A 1 85 ? 10.740 6.549 -7.034 1.00 92.75 85 GLU A O 1
ATOM 668 N N . SER A 1 86 ? 8.706 7.434 -7.330 1.00 93.06 86 SER A N 1
ATOM 669 C CA . SER A 1 86 ? 8.011 6.157 -7.152 1.00 93.06 86 SER A CA 1
ATOM 670 C C . SER A 1 86 ? 8.403 5.104 -8.201 1.00 93.06 86 SER A C 1
ATOM 672 O O . SER A 1 86 ? 8.608 3.938 -7.866 1.00 93.06 86 SER A O 1
ATOM 674 N N . CYS A 1 87 ? 8.611 5.501 -9.464 1.00 96.56 87 CYS A N 1
ATOM 675 C CA . CYS A 1 87 ? 9.130 4.591 -10.494 1.00 96.56 87 CYS A CA 1
ATOM 676 C C . CYS A 1 87 ? 10.551 4.119 -10.174 1.00 96.56 87 CYS A C 1
ATOM 678 O O . CYS A 1 87 ? 10.841 2.934 -10.323 1.00 96.56 87 CYS A O 1
ATOM 680 N N . THR A 1 88 ? 11.423 5.021 -9.721 1.00 95.25 88 THR A N 1
ATOM 681 C CA . THR A 1 88 ? 12.792 4.683 -9.308 1.00 95.25 88 THR A CA 1
ATOM 682 C C . THR A 1 88 ? 12.785 3.724 -8.116 1.00 95.25 88 THR A C 1
ATOM 684 O O . THR A 1 88 ? 13.495 2.719 -8.128 1.00 95.25 88 THR A O 1
ATOM 687 N N . ASN A 1 89 ? 11.937 3.984 -7.117 1.00 93.06 89 ASN A N 1
ATOM 688 C CA . ASN A 1 89 ? 11.767 3.127 -5.945 1.00 93.06 89 ASN A CA 1
ATOM 689 C C . ASN A 1 89 ? 11.238 1.737 -6.322 1.00 93.06 89 ASN A C 1
ATOM 691 O O . ASN A 1 89 ? 11.741 0.744 -5.801 1.00 93.06 89 ASN A O 1
ATOM 695 N N . ARG A 1 90 ? 10.276 1.656 -7.251 1.00 95.25 90 ARG A N 1
ATOM 696 C CA . ARG A 1 90 ? 9.752 0.390 -7.778 1.00 95.25 90 ARG A CA 1
ATOM 697 C C . ARG A 1 90 ? 10.837 -0.424 -8.487 1.00 95.25 90 ARG A C 1
ATOM 699 O O . ARG A 1 90 ? 11.079 -1.558 -8.086 1.00 95.25 90 ARG A O 1
ATOM 706 N N . LYS A 1 91 ? 11.554 0.174 -9.447 1.00 96.56 91 LYS A N 1
ATOM 707 C CA . LYS A 1 91 ? 12.665 -0.485 -10.164 1.00 96.56 91 LYS A CA 1
ATOM 708 C C . LYS A 1 91 ? 13.723 -1.016 -9.196 1.00 96.56 91 LYS A C 1
ATOM 710 O O . LYS A 1 91 ? 14.177 -2.149 -9.329 1.00 96.56 91 LYS A O 1
ATOM 715 N N . ARG A 1 92 ? 14.096 -0.207 -8.193 1.00 95.44 92 ARG A N 1
ATOM 716 C CA . ARG A 1 92 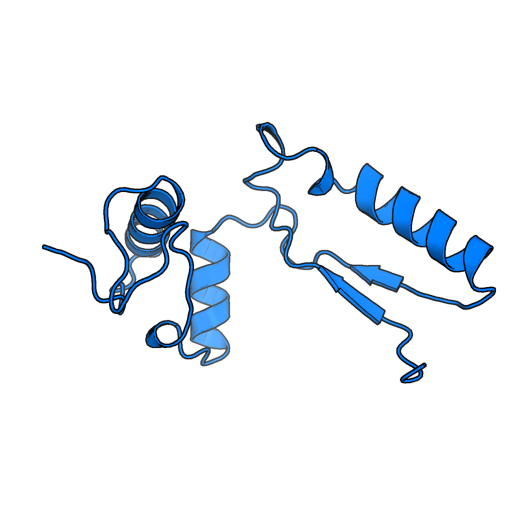? 15.046 -0.614 -7.150 1.00 95.44 92 ARG A CA 1
ATOM 717 C C . ARG A 1 92 ? 14.515 -1.792 -6.335 1.00 95.44 92 ARG A C 1
ATOM 719 O O . ARG A 1 92 ? 15.263 -2.733 -6.111 1.00 95.44 92 ARG A O 1
ATOM 726 N N . ALA A 1 93 ? 13.247 -1.766 -5.927 1.00 94.62 93 ALA A N 1
ATOM 727 C CA . ALA A 1 93 ? 12.648 -2.848 -5.153 1.00 94.62 93 ALA A CA 1
ATOM 728 C C . ALA A 1 93 ? 12.645 -4.181 -5.923 1.00 94.62 93 ALA A C 1
ATOM 730 O O . ALA A 1 93 ? 13.022 -5.199 -5.348 1.00 94.62 93 ALA A O 1
ATOM 731 N N . PHE A 1 94 ? 12.297 -4.176 -7.217 1.00 97.25 94 PHE A N 1
ATOM 732 C CA . PHE A 1 94 ? 12.378 -5.374 -8.066 1.00 97.25 94 PHE A CA 1
ATOM 733 C C . PHE A 1 94 ? 13.816 -5.880 -8.218 1.00 97.25 94 PHE A C 1
ATOM 735 O O . PHE A 1 94 ? 14.073 -7.073 -8.042 1.00 97.25 94 PHE A O 1
ATOM 742 N N . ALA A 1 95 ? 14.767 -4.972 -8.460 1.00 96.88 95 ALA A N 1
ATOM 743 C CA . ALA A 1 95 ? 16.183 -5.316 -8.555 1.00 96.88 95 ALA A CA 1
ATOM 744 C C . ALA A 1 95 ? 16.725 -5.926 -7.249 1.00 96.88 95 ALA A C 1
ATOM 746 O O . ALA A 1 95 ? 17.382 -6.963 -7.282 1.00 96.88 95 ALA A O 1
ATOM 747 N N . GLU A 1 96 ? 16.414 -5.329 -6.094 1.00 95.50 96 GLU A N 1
ATOM 748 C CA . GLU A 1 96 ? 16.782 -5.846 -4.767 1.00 95.50 96 GLU A CA 1
ATOM 749 C C . GLU A 1 96 ? 16.118 -7.192 -4.452 1.00 95.50 96 GLU A C 1
ATOM 751 O O . GLU A 1 96 ? 16.705 -8.032 -3.769 1.00 95.50 96 GLU A O 1
ATOM 756 N N . ALA A 1 97 ? 14.893 -7.407 -4.937 1.00 94.94 97 ALA A N 1
ATOM 757 C CA . ALA A 1 97 ? 14.181 -8.665 -4.760 1.00 94.94 97 ALA A CA 1
ATOM 758 C C . ALA A 1 97 ? 14.733 -9.794 -5.649 1.00 94.94 97 ALA A C 1
ATOM 760 O O . ALA A 1 97 ? 14.469 -10.960 -5.355 1.00 94.94 97 ALA A O 1
ATOM 761 N N . GLY A 1 98 ? 15.511 -9.470 -6.692 1.00 95.88 98 GLY A N 1
ATOM 762 C CA . GLY A 1 98 ? 15.992 -10.434 -7.686 1.00 95.88 98 GLY A CA 1
ATOM 763 C C . GLY A 1 98 ? 14.886 -10.915 -8.629 1.00 95.88 98 GLY A C 1
ATOM 764 O O . GLY A 1 98 ? 14.927 -12.050 -9.097 1.00 95.88 98 GLY A O 1
ATOM 765 N N . ILE A 1 99 ? 13.879 -10.072 -8.867 1.00 95.06 99 ILE A N 1
ATOM 766 C CA . ILE A 1 99 ? 12.643 -10.410 -9.579 1.00 95.06 99 ILE A CA 1
ATOM 767 C C . ILE A 1 99 ? 12.532 -9.521 -10.818 1.00 95.06 99 ILE A C 1
ATOM 769 O O . ILE A 1 99 ? 12.830 -8.328 -10.765 1.00 95.06 99 ILE A O 1
ATOM 773 N N . THR A 1 100 ? 12.094 -10.092 -11.940 1.00 95.94 100 THR A N 1
ATOM 774 C CA . THR A 1 100 ? 11.822 -9.321 -13.157 1.00 95.94 100 THR A CA 1
ATOM 775 C C . THR A 1 100 ? 10.658 -8.364 -12.920 1.00 95.94 100 THR A C 1
ATOM 777 O O . THR A 1 100 ? 9.563 -8.798 -12.577 1.00 95.94 100 THR A O 1
ATOM 780 N N . ASP A 1 101 ? 10.898 -7.070 -13.122 1.00 97.06 101 ASP A N 1
ATOM 781 C CA . ASP A 1 101 ? 9.859 -6.044 -13.068 1.00 97.06 101 ASP A CA 1
ATOM 782 C C . ASP A 1 101 ? 8.930 -6.181 -14.288 1.00 97.06 101 ASP A C 1
ATOM 784 O O . ASP A 1 101 ? 9.402 -6.003 -15.416 1.00 97.06 101 ASP A O 1
ATOM 788 N N . PRO A 1 102 ? 7.635 -6.509 -14.109 1.00 96.88 102 PRO A N 1
ATOM 789 C CA . PRO A 1 102 ? 6.707 -6.673 -15.224 1.00 96.88 102 PRO A CA 1
ATOM 790 C C . PRO A 1 102 ? 6.172 -5.332 -15.750 1.00 96.88 102 PRO A C 1
ATOM 792 O O . PRO A 1 102 ? 5.366 -5.310 -16.676 1.00 96.88 102 PRO A O 1
ATOM 795 N N . THR A 1 103 ? 6.555 -4.204 -15.146 1.00 96.94 103 THR A N 1
ATOM 796 C CA . THR A 1 103 ? 6.029 -2.891 -15.512 1.00 96.94 103 THR A CA 1
ATOM 797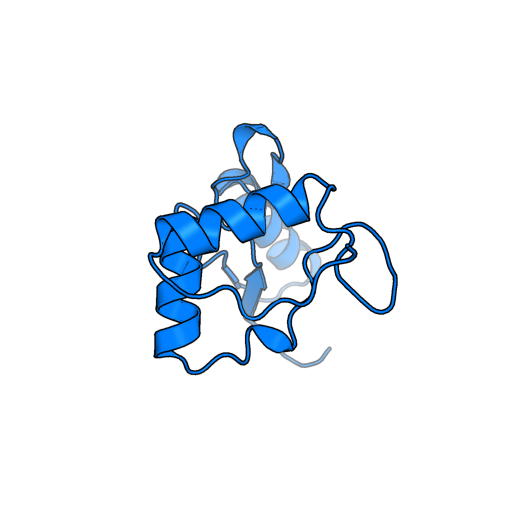 C C . THR A 1 103 ? 6.537 -2.412 -16.867 1.00 96.94 103 THR A C 1
ATOM 799 O O . THR A 1 103 ? 7.740 -2.314 -17.113 1.00 96.94 103 THR A O 1
ATOM 802 N N . GLU A 1 104 ? 5.604 -1.966 -17.705 1.00 96.69 104 GLU A N 1
ATOM 803 C CA . GLU A 1 104 ? 5.928 -1.194 -18.897 1.00 96.69 104 GLU A CA 1
ATOM 804 C C . GLU A 1 104 ? 6.228 0.268 -18.549 1.00 96.69 104 GLU A C 1
ATOM 806 O O . GLU A 1 104 ? 5.413 0.979 -17.952 1.00 96.69 104 GLU A O 1
ATOM 811 N N . TYR A 1 105 ? 7.409 0.727 -18.957 1.00 96.94 105 TYR A N 1
ATOM 812 C CA . TYR A 1 105 ? 7.857 2.099 -18.758 1.00 96.94 105 TYR A CA 1
ATOM 813 C C . TYR A 1 105 ? 7.848 2.890 -20.071 1.00 96.94 105 TYR A C 1
ATOM 815 O O . TYR A 1 105 ? 8.069 2.331 -21.145 1.00 96.94 105 TYR A O 1
ATOM 823 N N . GLU A 1 106 ? 7.621 4.202 -19.981 1.00 96.50 106 GLU A N 1
ATOM 824 C CA . GLU A 1 106 ? 7.961 5.141 -21.054 1.00 96.50 106 GLU A CA 1
ATOM 825 C C . GLU A 1 106 ? 9.458 5.013 -21.388 1.00 96.50 106 GLU A C 1
ATOM 827 O O . GLU A 1 106 ? 10.290 4.912 -20.479 1.00 96.50 106 GLU A O 1
ATOM 832 N N . THR A 1 107 ? 9.775 5.003 -22.685 1.00 78.62 107 THR A N 1
ATOM 833 C CA . THR A 1 107 ? 11.148 5.041 -23.216 1.00 78.62 107 THR A CA 1
ATOM 834 C C . THR A 1 107 ? 11.821 6.378 -22.965 1.00 78.62 107 THR A C 1
ATOM 836 O O . THR A 1 107 ? 11.150 7.408 -23.209 1.00 78.62 107 THR A O 1
#

Secondary structure (DSSP, 8-state):
-----EEE----STTTTT-GGGSHHHHHHHHHHHHHHHTS--EEE-TTTT--HHHHHHHHHHTT--GGG----SS-SSSB-S-SHHHHHHHHHHHHHT------B--

pLDDT: mean 92.39, std 6.85, range [61.97, 98.25]

Radius of gyration: 16.52 Å; chains: 1; bounding box: 39×27×44 Å

Sequence (107 aa):
SVGASHIFYGAHGSDEPNYPDCRKEFYEAFEKAARLGTETDIAIQAPFNGCRKSELLKEAIELGVPLELTWSCYRDGEKHCGRCESCTNRKRAFAEAGITDPTEYET

Foldseek 3Di:
DPPDQEAEDQQQQPCCVPDVCSDPVNQVVVQVVCCVVPVGNHYYDHPNRPPQLLRVVVVCVVVVPPQQPDDQAPDDDPFRQCPDPSNVSLVVSCVVNVHDRNGGHDD